Protein AF-A0A1A5YFQ7-F1 (afdb_monomer_lite)

pLDDT: mean 85.12, std 17.29, range [39.94, 98.06]

Structure (mmCIF, N/CA/C/O backbone):
data_AF-A0A1A5YFQ7-F1
#
_entry.id   AF-A0A1A5YFQ7-F1
#
loop_
_atom_site.group_PDB
_atom_site.id
_atom_site.type_symbol
_atom_site.label_atom_id
_atom_site.label_alt_id
_atom_site.label_comp_id
_atom_site.label_asym_id
_atom_site.label_entity_id
_atom_site.label_seq_id
_atom_site.pdbx_PDB_ins_code
_atom_site.Cartn_x
_atom_site.Cartn_y
_atom_site.Cartn_z
_atom_site.occupancy
_atom_site.B_iso_or_equiv
_atom_site.auth_seq_id
_atom_site.auth_comp_id
_atom_site.auth_asym_id
_atom_site.auth_atom_id
_atom_site.pdbx_PDB_model_num
ATOM 1 N N . MET A 1 1 ? -1.235 6.713 -6.889 1.00 64.38 1 MET A N 1
ATOM 2 C CA . MET A 1 1 ? -0.335 5.597 -6.514 1.00 64.38 1 MET A CA 1
ATOM 3 C C . MET A 1 1 ? 0.790 5.364 -7.526 1.00 64.38 1 MET A C 1
ATOM 5 O O . MET A 1 1 ? 1.726 4.656 -7.190 1.00 64.38 1 MET A O 1
ATOM 9 N N . GLU A 1 2 ? 0.757 5.956 -8.728 1.00 66.56 2 GLU A N 1
ATOM 10 C CA . GLU A 1 2 ? 1.726 5.702 -9.822 1.00 66.56 2 GLU A CA 1
ATOM 11 C C . GLU A 1 2 ? 3.200 5.996 -9.494 1.00 66.56 2 GLU A C 1
ATOM 13 O O . GLU A 1 2 ? 4.085 5.596 -10.235 1.00 66.56 2 GLU A O 1
ATOM 18 N N . ILE A 1 3 ? 3.463 6.665 -8.371 1.00 80.88 3 ILE A N 1
ATOM 19 C CA . ILE A 1 3 ? 4.804 7.045 -7.913 1.00 80.88 3 ILE A CA 1
ATOM 20 C C . ILE A 1 3 ? 5.449 5.932 -7.068 1.00 80.88 3 ILE A C 1
ATOM 22 O O . ILE A 1 3 ? 6.669 5.878 -6.947 1.00 80.88 3 ILE A O 1
ATOM 26 N N . LEU A 1 4 ? 4.648 5.044 -6.466 1.00 86.56 4 LEU A N 1
ATOM 27 C CA . LEU A 1 4 ? 5.189 3.937 -5.680 1.00 86.56 4 LEU A CA 1
ATOM 28 C C . LEU A 1 4 ? 5.782 2.898 -6.625 1.00 86.56 4 LEU A C 1
ATOM 30 O O . LEU A 1 4 ? 5.122 2.496 -7.587 1.00 86.56 4 LEU A O 1
ATOM 34 N N . THR A 1 5 ? 6.997 2.445 -6.325 1.00 93.06 5 THR A N 1
ATOM 35 C CA . THR A 1 5 ? 7.534 1.221 -6.920 1.00 93.06 5 THR A CA 1
ATOM 36 C C . THR A 1 5 ? 6.679 0.032 -6.493 1.00 93.06 5 THR A C 1
ATOM 38 O O . THR A 1 5 ? 5.966 0.087 -5.489 1.00 93.06 5 THR A O 1
ATOM 41 N N . ASP A 1 6 ? 6.750 -1.048 -7.258 1.00 92.31 6 ASP A N 1
ATOM 42 C CA . ASP A 1 6 ? 5.954 -2.246 -6.996 1.00 92.31 6 ASP A CA 1
ATOM 43 C C . ASP A 1 6 ? 6.268 -2.852 -5.619 1.00 92.31 6 ASP A C 1
ATOM 45 O O . ASP A 1 6 ? 5.353 -3.188 -4.872 1.00 92.31 6 ASP A O 1
ATOM 49 N N . GLU A 1 7 ? 7.548 -2.879 -5.237 1.00 92.38 7 GLU A N 1
ATOM 50 C CA . GLU A 1 7 ? 8.010 -3.310 -3.910 1.00 92.38 7 GLU A CA 1
ATOM 51 C C . GLU A 1 7 ? 7.405 -2.452 -2.787 1.00 92.38 7 GLU A C 1
ATOM 53 O O . GLU A 1 7 ? 6.776 -2.972 -1.867 1.00 92.38 7 GLU A O 1
ATOM 58 N N . LEU A 1 8 ? 7.487 -1.122 -2.908 1.00 94.38 8 LEU A N 1
ATOM 59 C CA . LEU A 1 8 ? 6.959 -0.215 -1.891 1.00 94.38 8 LEU A CA 1
ATOM 60 C C . LEU A 1 8 ? 5.429 -0.289 -1.786 1.00 94.38 8 LEU A C 1
ATOM 62 O O . LEU A 1 8 ? 4.873 -0.133 -0.699 1.00 94.38 8 LEU A O 1
ATOM 66 N N . LEU A 1 9 ? 4.731 -0.522 -2.900 1.00 94.38 9 LEU A N 1
ATOM 67 C CA . LEU A 1 9 ? 3.280 -0.692 -2.917 1.00 94.38 9 LEU A CA 1
ATOM 68 C C . LEU A 1 9 ? 2.853 -1.957 -2.155 1.00 94.38 9 LEU A C 1
ATOM 70 O O . LEU A 1 9 ? 1.905 -1.896 -1.367 1.00 94.38 9 LEU A O 1
ATOM 74 N N . VAL A 1 10 ? 3.557 -3.075 -2.361 1.00 94.44 10 VAL A N 1
ATOM 75 C CA . VAL A 1 10 ? 3.322 -4.339 -1.644 1.00 94.44 10 VAL A CA 1
ATOM 76 C C . VAL A 1 10 ? 3.572 -4.163 -0.147 1.00 94.44 10 VAL A C 1
ATOM 78 O O . VAL A 1 10 ? 2.693 -4.476 0.661 1.00 94.44 10 VAL A O 1
ATOM 81 N N . ASP A 1 11 ? 4.710 -3.580 0.232 1.00 95.25 11 ASP A N 1
ATOM 82 C C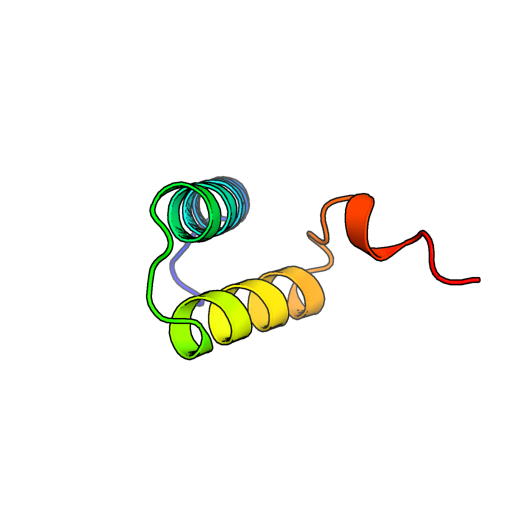A . ASP A 1 11 ? 5.047 -3.328 1.637 1.00 95.25 11 ASP A CA 1
ATOM 83 C C . ASP A 1 11 ? 4.020 -2.417 2.315 1.00 95.25 11 ASP A C 1
ATOM 85 O O . ASP A 1 11 ? 3.559 -2.691 3.427 1.00 95.25 11 ASP A O 1
ATOM 89 N N . THR A 1 12 ? 3.589 -1.361 1.621 1.00 95.12 12 THR A N 1
ATOM 90 C CA . THR A 1 12 ? 2.573 -0.429 2.128 1.00 95.12 12 THR A CA 1
ATOM 91 C C . THR A 1 12 ? 1.231 -1.126 2.345 1.00 95.12 12 THR A C 1
ATOM 93 O O . THR A 1 12 ? 0.569 -0.877 3.352 1.00 95.12 12 THR A O 1
ATOM 96 N N . TYR A 1 13 ? 0.823 -2.020 1.441 1.00 95.62 13 TYR A N 1
ATOM 97 C CA . TYR A 1 13 ? -0.396 -2.814 1.601 1.00 95.62 13 TYR A CA 1
ATOM 98 C C . TYR A 1 13 ? -0.336 -3.729 2.826 1.00 95.62 13 TYR A C 1
ATOM 100 O O . TYR A 1 13 ? -1.265 -3.735 3.639 1.00 95.62 13 TYR A O 1
ATOM 108 N N . HIS A 1 14 ? 0.770 -4.452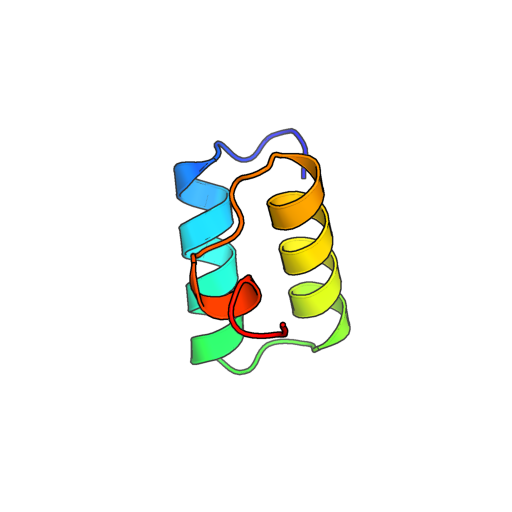 3.007 1.00 95.69 14 HIS A N 1
ATOM 109 C CA . HIS A 1 14 ? 0.950 -5.318 4.170 1.00 95.69 14 HIS A CA 1
ATOM 110 C C . HIS A 1 14 ? 0.982 -4.527 5.480 1.00 95.69 14 HIS A C 1
ATOM 112 O O . HIS A 1 14 ? 0.296 -4.902 6.435 1.00 95.69 14 HIS A O 1
ATOM 118 N N . ALA A 1 15 ? 1.693 -3.398 5.513 1.00 96.81 15 ALA A N 1
ATOM 119 C CA . ALA A 1 15 ? 1.705 -2.503 6.663 1.00 96.81 15 ALA A CA 1
ATOM 120 C C . ALA A 1 15 ? 0.299 -1.963 6.972 1.00 96.81 15 ALA A C 1
ATOM 122 O O . ALA A 1 15 ? -0.124 -1.969 8.128 1.00 96.81 15 ALA A O 1
ATOM 123 N N . ALA A 1 16 ? -0.465 -1.555 5.954 1.00 97.38 16 ALA A N 1
ATOM 124 C CA . ALA A 1 16 ? -1.817 -1.035 6.139 1.00 97.38 16 ALA A CA 1
ATOM 125 C C . ALA A 1 16 ? -2.762 -2.067 6.779 1.00 97.38 16 ALA A C 1
ATOM 127 O O . ALA A 1 16 ? -3.530 -1.718 7.679 1.00 97.38 16 ALA A O 1
ATOM 128 N N . ILE A 1 17 ? -2.658 -3.341 6.383 1.00 96.62 17 ILE A N 1
ATOM 129 C CA . ILE A 1 17 ? -3.380 -4.448 7.028 1.00 96.62 17 ILE A CA 1
ATOM 130 C C . ILE A 1 17 ? -2.897 -4.648 8.468 1.00 96.62 17 ILE A C 1
ATOM 132 O O . ILE A 1 17 ? -3.716 -4.717 9.385 1.00 96.62 17 ILE A O 1
ATOM 136 N N . GLN A 1 18 ? -1.579 -4.729 8.679 1.00 97.62 18 GLN A N 1
ATOM 137 C CA . GLN A 1 18 ? -0.980 -4.981 9.993 1.00 97.62 18 GLN A CA 1
ATOM 138 C C . GLN A 1 18 ? -1.390 -3.924 11.025 1.00 97.62 18 GLN A C 1
ATOM 140 O O . GLN A 1 18 ? -1.744 -4.263 12.156 1.0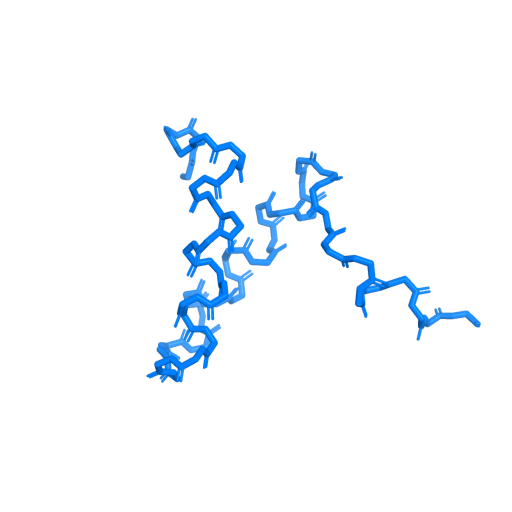0 97.62 18 GLN A O 1
ATOM 145 N N . PHE A 1 19 ? -1.370 -2.651 10.636 1.00 98.06 19 PHE A N 1
ATOM 146 C CA . PHE A 1 19 ? -1.729 -1.531 11.504 1.00 98.06 19 PHE A CA 1
ATOM 147 C C . PHE A 1 19 ? -3.232 -1.236 11.540 1.00 98.06 19 PHE A C 1
ATOM 149 O O . PHE A 1 19 ? -3.638 -0.298 12.223 1.00 98.06 19 PHE A O 1
ATOM 156 N N . LYS A 1 20 ? -4.062 -2.042 10.859 1.00 97.25 20 LYS A N 1
ATOM 157 C CA . LYS A 1 20 ? -5.524 -1.877 10.786 1.00 97.25 20 LYS A CA 1
ATOM 158 C C . LYS A 1 20 ? -5.916 -0.455 10.376 1.00 97.25 20 LYS A C 1
ATOM 160 O O . LYS A 1 20 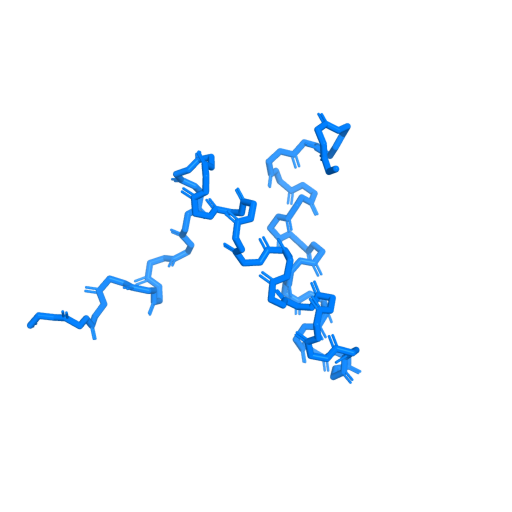? -6.742 0.183 11.0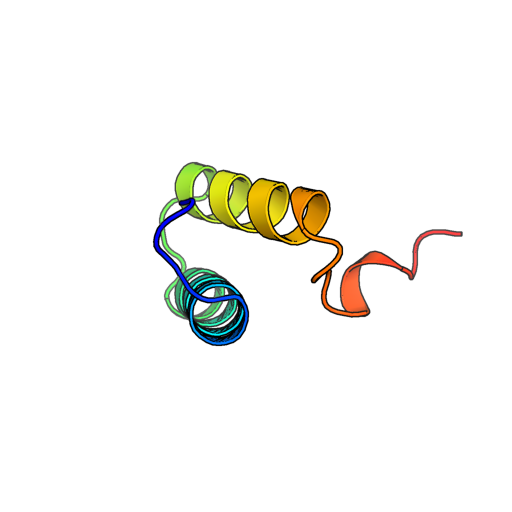29 1.00 97.25 20 LYS A O 1
ATOM 165 N N . LEU A 1 21 ? -5.271 0.043 9.322 1.00 97.69 21 LEU A N 1
ATOM 166 C CA . LEU A 1 21 ? -5.578 1.356 8.770 1.00 97.69 21 LEU A CA 1
ATOM 167 C C . LEU A 1 21 ? -6.981 1.377 8.155 1.00 97.69 21 LEU A C 1
ATOM 169 O O . LEU A 1 21 ? -7.690 0.370 8.110 1.00 97.69 21 LEU A O 1
ATOM 173 N N . ASP A 1 22 ? -7.373 2.557 7.686 1.00 98.00 22 ASP A N 1
ATOM 174 C CA . ASP A 1 22 ? -8.681 2.781 7.091 1.00 98.00 22 ASP A CA 1
ATOM 175 C C . ASP A 1 22 ? -9.003 1.748 5.978 1.00 98.00 22 ASP A C 1
ATOM 177 O O . ASP A 1 22 ? -8.187 1.536 5.070 1.00 98.00 22 ASP A O 1
ATOM 181 N N . PRO A 1 23 ? -10.178 1.093 6.020 1.00 96.00 23 PRO A N 1
ATOM 182 C CA . PRO A 1 23 ? -10.545 0.074 5.040 1.00 96.00 23 PRO A CA 1
ATOM 183 C C . PRO A 1 23 ? -10.602 0.578 3.594 1.00 96.00 23 PRO A C 1
ATOM 185 O O . PRO A 1 23 ? -10.267 -0.179 2.681 1.00 96.00 23 PRO A O 1
ATOM 188 N N . GLU A 1 24 ? -10.985 1.836 3.357 1.00 96.69 24 GLU A N 1
ATOM 189 C CA . GLU A 1 24 ? -11.014 2.410 2.008 1.00 96.69 24 GLU A CA 1
ATOM 190 C C . GLU A 1 24 ? -9.596 2.639 1.477 1.00 96.69 24 GLU A C 1
ATOM 192 O O . GLU A 1 24 ? -9.321 2.378 0.302 1.00 96.69 24 GLU A O 1
ATOM 197 N N . PHE A 1 25 ? -8.663 3.025 2.350 1.00 96.00 25 PHE A N 1
ATOM 198 C CA . PHE A 1 25 ? -7.243 3.090 2.007 1.00 96.00 25 PHE A CA 1
ATOM 199 C C . PHE A 1 25 ? -6.680 1.714 1.620 1.00 96.00 25 PHE A C 1
ATOM 201 O O . PHE A 1 25 ? -6.031 1.574 0.580 1.00 96.00 25 PHE A O 1
ATOM 208 N N . ILE A 1 26 ? -6.984 0.678 2.406 1.00 96.44 26 ILE A N 1
ATOM 209 C CA . ILE A 1 26 ? -6.573 -0.705 2.112 1.00 96.44 26 ILE A CA 1
ATOM 210 C C . ILE A 1 26 ? -7.184 -1.180 0.784 1.00 96.44 26 ILE A C 1
ATOM 212 O O . ILE A 1 26 ? -6.490 -1.780 -0.040 1.00 96.44 26 ILE A O 1
ATOM 216 N N . ARG A 1 27 ? -8.463 -0.869 0.532 1.00 95.75 27 ARG A N 1
ATOM 217 C CA . ARG A 1 27 ? -9.157 -1.200 -0.721 1.00 95.75 27 ARG A CA 1
ATOM 218 C C . ARG A 1 27 ? -8.499 -0.537 -1.929 1.00 95.75 27 ARG A C 1
ATOM 220 O O . ARG A 1 27 ? -8.321 -1.192 -2.955 1.00 95.75 27 ARG A O 1
ATOM 227 N N . MET A 1 28 ? -8.108 0.729 -1.809 1.00 95.56 28 MET A N 1
ATOM 228 C CA . MET A 1 28 ? -7.398 1.454 -2.864 1.00 95.56 28 MET A CA 1
ATOM 229 C C . MET A 1 28 ? -6.040 0.805 -3.184 1.00 95.56 28 MET A C 1
ATOM 231 O O . MET A 1 28 ? -5.713 0.620 -4.356 1.00 95.56 28 MET A O 1
ATOM 235 N N . LEU A 1 29 ? -5.267 0.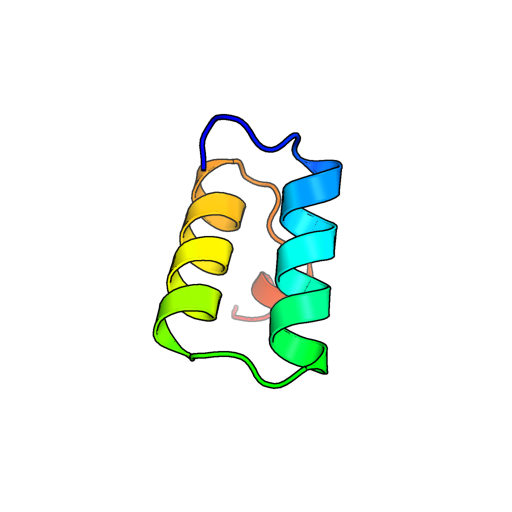415 -2.165 1.00 95.06 29 LEU A N 1
ATOM 236 C CA . LEU A 1 29 ? -3.998 -0.301 -2.349 1.00 95.06 29 LEU A CA 1
ATOM 237 C C . LEU A 1 29 ? -4.202 -1.656 -3.042 1.00 95.06 29 LEU A C 1
ATOM 239 O O . LEU A 1 29 ? -3.495 -1.976 -3.995 1.00 95.06 29 LEU A O 1
ATOM 243 N N . ALA A 1 30 ? -5.211 -2.422 -2.619 1.00 94.50 30 ALA A N 1
ATOM 244 C CA . ALA A 1 30 ? -5.544 -3.711 -3.223 1.00 94.50 30 ALA A CA 1
ATOM 245 C C . ALA A 1 30 ? -5.935 -3.586 -4.707 1.00 94.50 30 ALA A C 1
ATOM 247 O O . ALA A 1 30 ? -5.551 -4.418 -5.531 1.00 94.50 30 ALA A O 1
ATOM 248 N N . GLN A 1 31 ? -6.682 -2.537 -5.065 1.00 94.31 31 GLN A N 1
ATOM 249 C CA . GLN A 1 31 ? -7.045 -2.257 -6.456 1.00 94.31 31 GLN A CA 1
ATOM 250 C C . GLN A 1 31 ? -5.822 -1.929 -7.312 1.00 94.31 31 GLN A C 1
ATOM 252 O O . GLN A 1 31 ? -5.726 -2.411 -8.439 1.00 94.31 31 GLN A O 1
ATOM 257 N N . GLU A 1 32 ? -4.879 -1.156 -6.775 1.00 94.38 32 GLU A N 1
ATOM 258 C CA . GLU A 1 32 ? -3.645 -0.823 -7.482 1.00 94.38 32 GLU A CA 1
ATOM 259 C C . GLU A 1 32 ? -2.735 -2.049 -7.656 1.00 94.38 32 GLU A C 1
ATOM 261 O O . GLU A 1 32 ? -2.220 -2.268 -8.752 1.00 94.38 32 GLU A O 1
ATOM 266 N N . LEU A 1 33 ? -2.596 -2.895 -6.627 1.00 93.25 33 LEU A N 1
ATOM 267 C CA . LEU A 1 33 ? -1.869 -4.169 -6.725 1.00 93.25 33 LEU A CA 1
ATOM 268 C C . LEU A 1 33 ? -2.463 -5.072 -7.809 1.00 93.25 33 LEU A C 1
ATOM 270 O O . LEU A 1 33 ? -1.730 -5.637 -8.618 1.00 93.25 33 LEU A O 1
ATOM 274 N N . LYS A 1 34 ? -3.798 -5.169 -7.868 1.00 92.62 34 LYS A N 1
ATOM 275 C CA . LYS A 1 34 ? -4.493 -5.917 -8.921 1.00 92.62 34 LYS A CA 1
ATOM 276 C C . LYS A 1 34 ? -4.251 -5.309 -10.305 1.00 92.62 34 LYS A C 1
ATOM 278 O O . LYS A 1 34 ? -4.010 -6.054 -11.248 1.00 92.62 34 LYS A O 1
ATOM 283 N N . ARG A 1 35 ? -4.302 -3.977 -10.434 1.00 92.44 35 ARG A N 1
ATOM 284 C CA . ARG A 1 35 ? -4.091 -3.256 -11.704 1.00 92.44 35 ARG A CA 1
ATOM 285 C C . ARG A 1 35 ? -2.697 -3.497 -12.287 1.00 92.44 35 ARG A C 1
ATOM 287 O O . ARG A 1 35 ? -2.562 -3.528 -13.504 1.00 92.44 35 ARG A O 1
ATOM 294 N N . ARG A 1 36 ? -1.685 -3.645 -11.430 1.00 92.00 36 ARG A N 1
ATOM 295 C CA . ARG A 1 36 ? -0.289 -3.900 -11.820 1.00 92.00 36 ARG A CA 1
ATOM 296 C C . ARG A 1 36 ? 0.083 -5.381 -11.890 1.00 92.00 36 ARG A C 1
ATOM 298 O O . ARG A 1 36 ? 1.247 -5.690 -12.094 1.00 92.00 36 ARG A O 1
ATOM 305 N N . GLU A 1 37 ? -0.879 -6.281 -11.681 1.00 90.94 37 GLU A N 1
ATOM 306 C CA . GLU A 1 37 ? -0.646 -7.733 -11.645 1.00 90.94 37 GLU A CA 1
ATOM 307 C C . GLU A 1 37 ? 0.349 -8.172 -10.548 1.00 90.94 37 GLU A C 1
ATOM 309 O O . GLU A 1 37 ? 0.947 -9.240 -10.612 1.00 90.94 37 GLU A O 1
ATOM 314 N N . LEU A 1 38 ? 0.466 -7.376 -9.479 1.00 87.06 38 LEU A N 1
ATOM 315 C CA . LEU A 1 38 ? 1.320 -7.631 -8.309 1.00 87.06 38 LEU A CA 1
ATOM 316 C C . LEU A 1 38 ? 0.588 -8.395 -7.204 1.00 87.06 38 LEU A C 1
ATOM 318 O O . LEU A 1 38 ? 1.021 -8.397 -6.052 1.00 87.06 38 LEU A O 1
ATOM 322 N N . ALA A 1 39 ? -0.580 -8.960 -7.520 1.00 69.25 39 ALA A N 1
ATOM 323 C CA . ALA A 1 39 ? -1.450 -9.571 -6.533 1.00 69.25 39 ALA A CA 1
ATOM 324 C C . ALA A 1 39 ? -0.667 -10.643 -5.753 1.00 69.25 39 ALA A C 1
ATOM 326 O O . ALA A 1 39 ? -0.238 -11.634 -6.353 1.00 69.25 39 ALA A O 1
ATOM 327 N N . PRO A 1 40 ? -0.485 -10.487 -4.427 1.00 58.59 40 PRO A N 1
ATOM 328 C CA . PRO A 1 40 ? 0.094 -11.551 -3.630 1.00 58.59 40 PRO A CA 1
ATOM 329 C C . PRO A 1 40 ? -0.796 -12.783 -3.805 1.00 58.59 40 PRO A C 1
ATOM 331 O O . PRO A 1 40 ? -2.025 -12.669 -3.814 1.00 58.59 40 PRO A O 1
ATOM 334 N N . ALA A 1 41 ? -0.182 -13.960 -3.950 1.00 57.34 41 ALA A N 1
ATOM 335 C CA . ALA A 1 41 ? -0.844 -15.229 -4.283 1.00 57.34 41 ALA A CA 1
ATOM 336 C C . ALA A 1 41 ? -2.057 -15.598 -3.390 1.00 57.34 41 ALA A C 1
ATOM 338 O O . ALA A 1 41 ? -2.831 -16.493 -3.717 1.00 57.34 41 ALA A O 1
ATOM 339 N N . LEU A 1 42 ? -2.271 -14.873 -2.289 1.00 54.06 42 LEU A N 1
ATOM 340 C CA . LEU A 1 42 ? -3.440 -14.926 -1.412 1.00 54.06 42 LEU A CA 1
ATOM 341 C C . LEU A 1 42 ? -4.783 -14.631 -2.110 1.00 54.06 42 LEU A C 1
ATOM 343 O O . LEU A 1 42 ? -5.811 -15.075 -1.609 1.00 54.06 42 LEU A O 1
ATOM 347 N N . LEU A 1 43 ? -4.805 -13.919 -3.245 1.00 54.22 43 LEU A N 1
ATOM 348 C CA . LEU A 1 43 ? -6.048 -13.630 -3.986 1.00 54.22 43 LEU A CA 1
ATOM 349 C C . LEU A 1 43 ? -6.422 -14.693 -5.033 1.00 54.22 43 LEU A C 1
ATOM 351 O O . LEU A 1 43 ? -7.486 -14.588 -5.639 1.00 54.22 43 LEU A O 1
ATOM 355 N N . VAL A 1 44 ? -5.576 -15.705 -5.256 1.00 50.41 44 VAL A N 1
ATOM 356 C CA . VAL A 1 44 ? -5.783 -16.700 -6.328 1.00 50.41 44 VAL A CA 1
ATOM 357 C C . VAL A 1 44 ? -6.517 -17.961 -5.839 1.00 50.41 44 VAL A C 1
ATOM 359 O O . VAL A 1 44 ? -6.917 -18.790 -6.646 1.00 50.41 44 VAL A O 1
ATOM 362 N N . ASN A 1 45 ? -6.803 -18.089 -4.538 1.00 44.38 45 ASN A N 1
ATOM 363 C CA . ASN A 1 45 ? -7.560 -19.222 -3.983 1.00 44.38 45 ASN A CA 1
ATOM 364 C C . ASN A 1 45 ? -9.073 -18.957 -3.938 1.00 44.38 45 ASN A C 1
ATOM 366 O O . ASN A 1 45 ? -9.719 -19.037 -2.894 1.00 44.38 45 ASN A O 1
ATOM 370 N N . SER A 1 46 ? -9.653 -18.611 -5.082 1.00 48.97 46 SER A N 1
ATOM 371 C CA . SER A 1 46 ? -11.107 -18.587 -5.273 1.00 48.97 46 SER A CA 1
ATOM 372 C C . SER A 1 46 ? -11.458 -19.140 -6.650 1.00 48.97 46 SER A C 1
ATOM 374 O O . SER A 1 46 ? -12.021 -18.431 -7.479 1.00 48.97 46 SER A O 1
ATOM 376 N N . VAL A 1 47 ? -11.085 -20.402 -6.884 1.00 39.94 47 VAL A N 1
ATOM 377 C CA . VAL A 1 47 ? -11.703 -21.306 -7.866 1.00 39.94 47 VAL A CA 1
ATOM 378 C C . VAL A 1 47 ? -11.747 -22.698 -7.253 1.00 39.94 47 VAL A C 1
ATOM 380 O O . VAL A 1 47 ? -10.711 -23.101 -6.678 1.00 39.94 47 VAL A O 1
#

Foldseek 3Di:
DVPDDLVRLVVVLVVCVVVVHDPVVNVVSQVVCVVVVVHDCVVVPPD

InterPro domains:
  IPR015064 Sporulation inhibitor A [PF08970] (1-38)
  IPR036916 Sporulation inhibitor A superfamily [G3DSA:1.10.287.1100] (4-36)
  IPR036916 Sporulation inhibitor A superfamily [SSF100985] (1-40)

Secondary structure (DSSP, 8-state):
-TTS-HHHHHHHHHHHHHTT--HHHHHHHHHHHHHTT---GGGS---

Organism: NCBI:txid1844972

Sequence (47 aa):
MEILTDELLVDTYHAAIQFKLDPEFIRMLAQELKRRELAPALLVNSV

Radius of gyration: 10.5 Å; chains: 1; bounding box: 20×28×23 Å